Protein AF-A0AAW4Q5M3-F1 (afdb_monomer_lite)

Sequence (93 aa):
MNQQSNRPTAICPSRKGELGRFMSRENISNMLRAGSASDLTDYALATGYRGSRRVIVMDGRVVTHRWLEWPVFLQLCRRRSGNGFKANQVCNA

Structure (mmCIF, N/CA/C/O backbone):
data_AF-A0AAW4Q5M3-F1
#
_entry.id   AF-A0AAW4Q5M3-F1
#
loop_
_atom_site.group_PDB
_atom_site.id
_atom_site.type_symbol
_atom_site.label_atom_id
_atom_site.label_alt_id
_atom_site.label_comp_id
_atom_site.label_asym_id
_atom_site.label_entity_id
_atom_site.label_seq_id
_atom_site.pdbx_PDB_ins_code
_atom_site.Cartn_x
_atom_site.Cartn_y
_atom_site.Cartn_z
_atom_site.occupancy
_atom_site.B_iso_or_equiv
_atom_site.auth_seq_id
_atom_site.auth_comp_id
_atom_site.auth_asym_id
_atom_site.auth_atom_id
_atom_site.pdbx_PDB_model_num
ATOM 1 N N . MET A 1 1 ? 18.308 -26.598 -38.678 1.00 37.06 1 MET A N 1
ATOM 2 C CA . MET A 1 1 ? 19.102 -26.566 -37.434 1.00 37.06 1 MET A CA 1
ATOM 3 C C . MET A 1 1 ? 18.778 -25.285 -36.692 1.00 37.06 1 MET A C 1
ATOM 5 O O . MET A 1 1 ? 18.846 -24.210 -37.269 1.00 37.06 1 MET A O 1
ATOM 9 N N . ASN A 1 2 ? 18.295 -25.470 -35.469 1.00 45.31 2 ASN A N 1
ATOM 10 C CA . ASN A 1 2 ? 17.897 -24.478 -34.476 1.00 45.31 2 ASN A CA 1
ATOM 11 C C . ASN A 1 2 ? 19.123 -23.680 -33.996 1.00 45.31 2 ASN A C 1
ATOM 13 O O . ASN A 1 2 ? 20.169 -24.305 -33.893 1.00 45.31 2 ASN A O 1
ATOM 17 N N . GLN A 1 3 ? 19.000 -22.373 -33.722 1.00 44.88 3 GLN A N 1
ATOM 18 C CA . GLN A 1 3 ? 19.623 -21.679 -32.573 1.00 44.88 3 GLN A CA 1
ATOM 19 C C . GLN A 1 3 ? 19.273 -20.174 -32.570 1.00 44.88 3 GLN A C 1
ATOM 21 O O . GLN A 1 3 ? 19.908 -19.341 -33.207 1.00 44.88 3 GLN A O 1
ATOM 26 N N . GLN A 1 4 ? 18.208 -19.876 -31.825 1.00 45.28 4 GLN A N 1
ATOM 27 C CA . GLN A 1 4 ? 18.115 -18.854 -30.771 1.00 45.28 4 GLN A CA 1
ATOM 28 C C . GLN A 1 4 ? 18.639 -17.429 -31.044 1.00 45.28 4 GLN A C 1
ATOM 30 O O . GLN A 1 4 ? 19.806 -17.087 -30.894 1.00 45.28 4 GLN A O 1
ATOM 35 N N . SER A 1 5 ? 17.652 -16.570 -31.306 1.00 42.19 5 SER A N 1
ATOM 36 C CA . SER A 1 5 ? 17.661 -15.109 -31.265 1.00 42.19 5 SER A CA 1
ATOM 37 C C . SER A 1 5 ? 18.252 -14.546 -29.960 1.00 42.19 5 SER A C 1
ATOM 39 O O . SER A 1 5 ?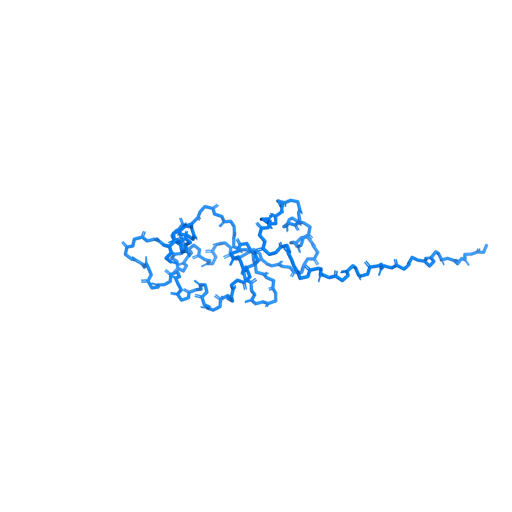 17.583 -14.532 -28.926 1.00 42.19 5 SER A O 1
ATOM 41 N N . ASN A 1 6 ? 19.455 -13.972 -30.034 1.00 46.88 6 ASN A N 1
ATOM 42 C CA . ASN A 1 6 ? 20.005 -13.076 -29.014 1.00 46.88 6 ASN A CA 1
ATOM 43 C C . ASN A 1 6 ? 19.149 -11.802 -28.927 1.00 46.88 6 ASN A C 1
ATOM 45 O O . ASN A 1 6 ? 19.347 -10.853 -29.683 1.00 46.88 6 ASN A O 1
ATOM 49 N N . ARG A 1 7 ? 18.178 -11.770 -28.010 1.00 44.47 7 ARG A N 1
ATOM 50 C CA . ARG A 1 7 ? 17.540 -10.520 -27.585 1.00 44.47 7 ARG A CA 1
ATOM 51 C C . ARG A 1 7 ? 18.362 -9.936 -26.437 1.00 44.47 7 ARG A C 1
ATOM 53 O O . ARG A 1 7 ? 18.361 -10.531 -25.362 1.00 44.47 7 ARG A O 1
ATOM 60 N N . PRO A 1 8 ? 19.035 -8.788 -26.605 1.00 42.66 8 PRO A N 1
ATOM 61 C CA . PRO A 1 8 ? 19.461 -8.022 -25.452 1.00 42.66 8 PRO A CA 1
ATOM 62 C C . PRO A 1 8 ? 18.186 -7.479 -24.803 1.00 42.66 8 PRO A C 1
ATOM 64 O O . PRO A 1 8 ? 17.548 -6.563 -25.324 1.00 42.66 8 PRO A O 1
ATOM 67 N N . THR A 1 9 ? 17.763 -8.084 -23.694 1.00 48.69 9 THR A N 1
ATOM 68 C CA . THR A 1 9 ? 16.742 -7.498 -22.826 1.00 48.69 9 THR A CA 1
ATOM 69 C C . THR A 1 9 ? 17.368 -6.243 -22.242 1.00 48.69 9 THR A C 1
ATOM 71 O O . THR A 1 9 ? 18.092 -6.299 -21.251 1.00 48.69 9 THR A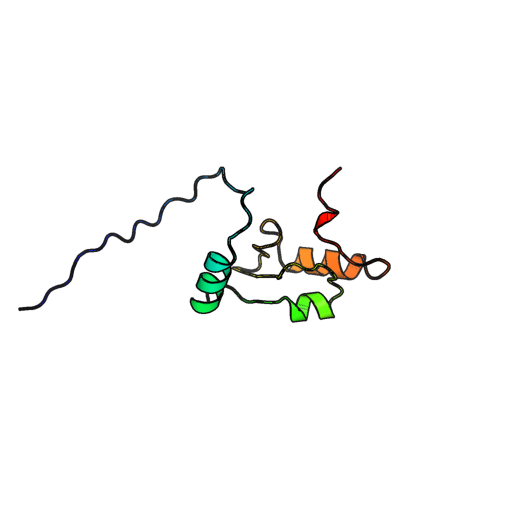 O 1
ATOM 74 N N . ALA A 1 10 ? 17.182 -5.117 -22.929 1.00 41.06 10 ALA A N 1
ATOM 75 C CA . ALA A 1 10 ? 17.603 -3.818 -22.453 1.00 41.06 10 ALA A CA 1
ATOM 76 C C . ALA A 1 10 ? 16.895 -3.570 -21.119 1.00 41.06 10 ALA A C 1
ATOM 78 O O . ALA A 1 10 ? 15.715 -3.224 -21.069 1.00 41.06 10 ALA A O 1
ATOM 79 N N . ILE A 1 11 ? 17.622 -3.792 -20.026 1.00 49.44 11 ILE A N 1
ATOM 80 C CA . ILE A 1 11 ? 17.284 -3.243 -18.724 1.00 49.44 11 ILE A CA 1
ATOM 81 C C . ILE A 1 11 ? 17.475 -1.739 -18.895 1.00 49.44 11 ILE A C 1
ATOM 83 O O . ILE A 1 11 ? 18.585 -1.222 -18.786 1.00 49.44 11 ILE A O 1
ATOM 87 N N . CYS A 1 12 ? 16.400 -1.051 -19.280 1.00 41.97 12 CYS A N 1
ATOM 88 C CA . CYS A 1 12 ? 16.391 0.399 -19.361 1.00 41.97 12 CYS A CA 1
ATOM 89 C C . CYS A 1 12 ? 16.763 0.945 -17.974 1.00 41.97 12 CYS A C 1
ATOM 91 O O . CYS A 1 12 ? 16.042 0.671 -17.009 1.00 41.97 12 CYS A O 1
ATOM 93 N N . PRO A 1 13 ? 17.870 1.695 -17.841 1.00 42.97 13 PRO A N 1
ATOM 94 C CA . PRO A 1 13 ? 18.244 2.288 -16.572 1.00 42.97 13 PRO A CA 1
ATOM 95 C C . PRO A 1 13 ? 17.167 3.298 -16.186 1.00 42.97 13 PRO A C 1
ATOM 97 O O . PRO A 1 13 ? 16.890 4.243 -16.929 1.00 42.97 13 PRO A O 1
ATOM 100 N N . SER A 1 14 ? 16.538 3.069 -15.031 1.00 41.75 14 SER A N 1
ATOM 101 C CA . SER A 1 14 ? 15.582 3.983 -14.408 1.00 41.75 14 SER A CA 1
ATOM 102 C C . SER A 1 14 ? 16.162 5.394 -14.373 1.00 41.75 14 SER A C 1
ATOM 104 O O . SER A 1 14 ? 17.032 5.703 -13.556 1.00 41.75 14 SER A O 1
ATOM 106 N N . ARG A 1 15 ? 15.671 6.267 -15.262 1.00 44.28 15 ARG A N 1
ATOM 107 C CA . ARG A 1 15 ? 15.929 7.704 -15.190 1.00 44.28 15 ARG A CA 1
ATOM 108 C C . ARG A 1 15 ? 15.411 8.193 -13.842 1.00 44.28 15 ARG A C 1
ATOM 110 O O . ARG A 1 15 ? 14.206 8.205 -13.590 1.00 44.28 15 ARG A O 1
ATOM 117 N N . LYS A 1 16 ? 16.339 8.608 -12.979 1.00 43.75 16 LYS A N 1
ATOM 118 C CA . LYS A 1 16 ? 16.068 9.460 -11.819 1.00 43.75 16 LYS A CA 1
ATOM 119 C C . LYS A 1 16 ? 15.433 10.755 -12.341 1.00 43.75 16 LYS A C 1
ATOM 121 O O . LYS A 1 16 ? 16.143 11.649 -12.777 1.00 43.75 16 LYS A O 1
ATOM 126 N N . GLY A 1 17 ? 14.105 10.815 -12.384 1.00 37.72 17 GLY A N 1
ATOM 127 C CA . GLY A 1 17 ? 13.393 11.990 -12.896 1.00 37.72 17 GLY A CA 1
ATOM 128 C C . GLY A 1 17 ? 11.877 11.852 -13.027 1.00 37.72 17 GLY A C 1
ATOM 129 O O . GLY A 1 17 ? 11.198 12.867 -13.060 1.00 37.72 17 GLY A O 1
ATOM 130 N N . GLU A 1 18 ? 11.319 10.635 -13.039 1.00 39.81 18 GLU A N 1
ATOM 131 C CA . GLU A 1 18 ? 9.878 10.436 -13.293 1.00 39.81 18 GLU A CA 1
ATOM 132 C C . GLU A 1 18 ? 9.083 9.889 -12.091 1.00 39.81 18 GLU A C 1
ATOM 134 O O . GLU A 1 18 ? 8.050 9.243 -12.246 1.00 39.81 18 GLU A O 1
ATOM 139 N N . LEU A 1 19 ? 9.516 10.194 -10.860 1.00 42.62 19 LEU A N 1
ATOM 140 C CA . LEU A 1 19 ? 8.820 9.842 -9.604 1.00 42.62 19 LEU A CA 1
ATOM 141 C C . LEU A 1 19 ? 7.499 10.622 -9.378 1.00 42.62 19 LEU A C 1
ATOM 143 O O . LEU A 1 19 ? 7.106 10.890 -8.244 1.00 42.62 19 LEU A O 1
ATOM 147 N N . GLY A 1 20 ? 6.801 10.992 -10.453 1.00 42.47 20 GLY A N 1
ATOM 148 C CA . GLY A 1 20 ? 5.556 11.760 -10.418 1.00 42.47 20 GLY A CA 1
ATOM 149 C C . GLY A 1 20 ? 4.433 11.226 -11.308 1.00 42.47 20 GLY A C 1
ATOM 150 O O . GLY A 1 20 ? 3.308 11.709 -11.186 1.00 42.47 20 GLY A O 1
ATOM 151 N N . ARG A 1 21 ? 4.677 10.234 -12.178 1.00 49.28 21 ARG A N 1
ATOM 152 C CA . ARG A 1 21 ? 3.605 9.631 -12.983 1.00 49.28 21 ARG A CA 1
ATOM 153 C C . ARG A 1 21 ? 3.045 8.411 -12.270 1.00 49.28 21 ARG A C 1
ATOM 155 O O . ARG A 1 21 ? 3.738 7.425 -12.048 1.00 49.28 21 ARG A O 1
ATOM 162 N N . PHE A 1 22 ? 1.777 8.511 -11.880 1.00 54.88 22 PHE A N 1
ATOM 163 C CA . PHE A 1 22 ? 0.988 7.389 -11.383 1.00 54.88 22 PHE A CA 1
ATOM 164 C C . PHE A 1 22 ? 1.215 6.158 -12.273 1.00 54.88 22 PHE A C 1
ATOM 166 O O . PHE A 1 22 ? 1.092 6.261 -13.492 1.00 54.88 22 PHE A O 1
ATOM 173 N N . MET A 1 23 ? 1.546 5.006 -11.679 1.00 67.25 23 MET A N 1
ATOM 174 C CA . MET A 1 23 ? 1.634 3.75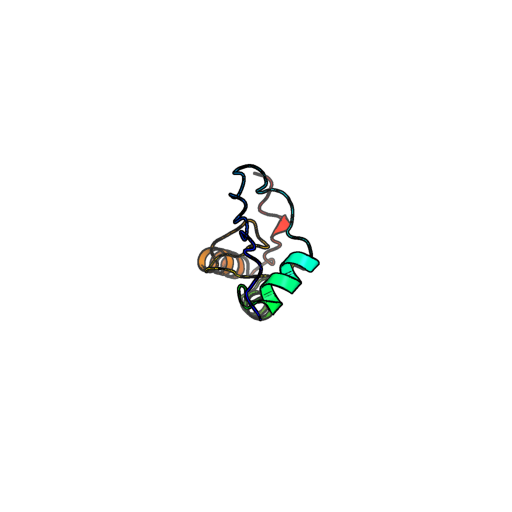8 -12.440 1.00 67.25 23 MET A CA 1
ATOM 175 C C . MET A 1 23 ? 0.278 3.475 -13.099 1.00 67.25 23 MET A C 1
ATOM 177 O O . MET A 1 23 ? -0.749 3.430 -12.416 1.00 67.25 23 MET A O 1
ATOM 181 N N . SER A 1 24 ? 0.274 3.288 -14.421 1.00 74.50 24 SER A N 1
ATOM 182 C CA . SER A 1 24 ? -0.932 2.939 -15.175 1.00 74.50 24 SER A CA 1
ATOM 183 C C . SER A 1 24 ? -1.552 1.637 -14.660 1.00 74.50 24 SER A C 1
ATOM 185 O O . SER A 1 24 ? -0.852 0.736 -14.191 1.00 74.50 24 SER A O 1
ATOM 187 N N . ARG A 1 25 ? -2.879 1.503 -14.794 1.00 75.56 25 ARG A N 1
ATOM 188 C CA . ARG A 1 25 ? -3.616 0.281 -14.408 1.00 75.56 25 ARG A CA 1
ATOM 189 C C . ARG A 1 25 ? -3.066 -0.968 -15.103 1.00 75.56 25 ARG A C 1
ATOM 191 O O . ARG A 1 25 ? -3.037 -2.039 -14.499 1.00 75.56 25 ARG A O 1
ATOM 198 N N . GLU A 1 26 ? -2.605 -0.822 -16.340 1.00 82.25 26 GLU A N 1
ATOM 199 C CA . GLU A 1 26 ? -1.976 -1.892 -17.120 1.00 82.25 26 GLU A CA 1
ATOM 200 C C . GLU A 1 26 ? -0.635 -2.327 -16.520 1.00 82.25 26 GLU A C 1
ATOM 202 O O . GLU A 1 26 ? -0.431 -3.518 -16.305 1.00 82.25 26 GLU A O 1
ATOM 207 N N . ASN A 1 27 ? 0.236 -1.387 -16.134 1.00 81.31 27 ASN A N 1
ATOM 208 C CA . ASN A 1 27 ? 1.496 -1.706 -15.452 1.00 81.31 27 ASN A CA 1
ATOM 209 C C . ASN A 1 27 ? 1.259 -2.447 -14.137 1.00 81.31 27 ASN A C 1
ATOM 211 O O . ASN A 1 27 ? 1.916 -3.451 -13.877 1.00 81.31 27 ASN A O 1
ATOM 215 N N . ILE A 1 28 ? 0.289 -1.994 -13.338 1.00 81.19 28 ILE A N 1
ATOM 216 C CA . ILE A 1 28 ? -0.096 -2.680 -12.099 1.00 81.19 28 ILE A CA 1
ATOM 217 C C . ILE A 1 28 ? -0.548 -4.113 -12.404 1.00 81.19 28 ILE A C 1
ATOM 219 O O . ILE A 1 28 ? -0.102 -5.053 -11.754 1.00 81.19 28 ILE A O 1
ATOM 223 N N . SER A 1 29 ? -1.398 -4.294 -13.418 1.00 84.56 29 SER A N 1
ATOM 224 C CA . SER A 1 29 ? -1.907 -5.616 -13.807 1.00 84.56 29 SER A CA 1
ATOM 225 C C . SER A 1 29 ? -0.788 -6.542 -14.288 1.00 84.56 29 SER A C 1
ATOM 227 O O . SER A 1 29 ? -0.765 -7.717 -13.925 1.00 84.56 29 SER A O 1
ATOM 229 N N . ASN A 1 30 ? 0.170 -6.009 -15.048 1.00 84.62 30 ASN A N 1
ATOM 230 C CA . ASN A 1 30 ? 1.342 -6.749 -15.508 1.00 84.62 30 ASN A CA 1
ATOM 231 C C . ASN A 1 30 ? 2.249 -7.156 -14.340 1.00 84.62 30 ASN A C 1
ATOM 233 O O . ASN A 1 30 ? 2.691 -8.298 -14.299 1.00 84.62 30 ASN A O 1
ATOM 237 N N . MET A 1 31 ? 2.477 -6.272 -13.363 1.00 83.19 31 MET A N 1
ATOM 238 C CA . MET A 1 31 ? 3.280 -6.574 -12.170 1.00 83.19 31 MET A CA 1
ATOM 239 C C . MET A 1 31 ? 2.638 -7.642 -11.280 1.00 83.19 31 MET A C 1
ATOM 241 O O . MET A 1 31 ? 3.331 -8.541 -10.807 1.00 83.19 31 MET A O 1
ATOM 245 N N . LEU A 1 32 ? 1.318 -7.563 -11.080 1.00 84.31 32 LEU A N 1
ATOM 246 C CA . LEU A 1 32 ? 0.562 -8.571 -10.334 1.00 84.31 32 LEU A CA 1
ATOM 247 C C . LEU A 1 32 ? 0.596 -9.925 -11.052 1.00 84.31 32 LEU A C 1
ATOM 249 O O . LEU A 1 32 ? 0.837 -10.950 -10.422 1.00 84.31 32 LEU A O 1
ATOM 253 N N . ARG A 1 33 ? 0.421 -9.936 -12.380 1.00 84.50 33 ARG A N 1
ATOM 254 C CA . ARG A 1 33 ? 0.502 -11.162 -13.189 1.00 84.50 33 ARG A CA 1
ATOM 255 C C . ARG A 1 33 ? 1.908 -11.765 -13.195 1.00 84.50 33 ARG A C 1
ATOM 257 O O . ARG A 1 33 ? 2.038 -12.982 -13.189 1.00 84.50 33 ARG A O 1
ATOM 264 N N . ALA A 1 34 ? 2.943 -10.928 -13.209 1.00 85.56 34 ALA A N 1
ATOM 265 C CA . ALA A 1 34 ? 4.337 -11.360 -13.167 1.00 85.56 34 ALA A CA 1
ATOM 266 C C . ALA A 1 34 ? 4.775 -11.877 -11.783 1.00 85.56 34 ALA A C 1
ATOM 268 O O . ALA A 1 34 ? 5.889 -12.375 -11.653 1.00 85.56 34 ALA A O 1
ATOM 269 N N . GLY A 1 35 ? 3.943 -11.733 -10.743 1.00 85.25 35 GLY A N 1
ATOM 270 C CA . GLY A 1 35 ? 4.289 -12.111 -9.369 1.00 85.25 35 GLY A CA 1
ATOM 271 C C . GLY A 1 35 ? 5.331 -11.197 -8.715 1.00 85.25 35 GLY A C 1
ATOM 272 O O . GLY A 1 35 ? 5.833 -11.503 -7.640 1.00 85.25 35 GLY A O 1
ATOM 273 N N . SER A 1 36 ? 5.665 -10.066 -9.344 1.00 85.44 36 SER A N 1
ATOM 274 C CA . SER A 1 36 ? 6.653 -9.105 -8.831 1.00 85.44 36 SER A CA 1
ATOM 275 C C . SER A 1 36 ? 6.061 -8.140 -7.799 1.00 85.44 36 SER A C 1
ATOM 277 O O . SER A 1 36 ? 6.794 -7.404 -7.144 1.00 85.44 36 SER A O 1
ATOM 279 N 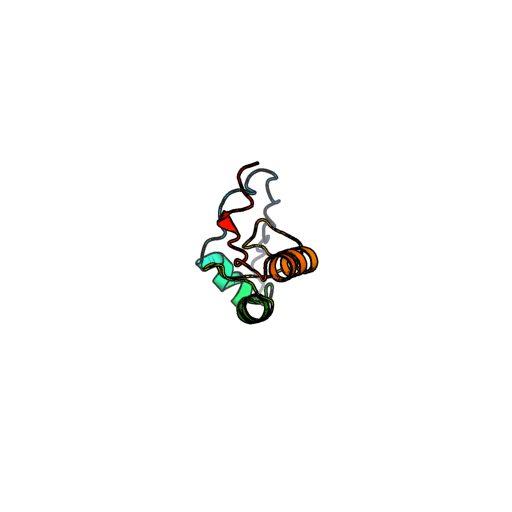N . ALA A 1 37 ? 4.734 -8.112 -7.669 1.00 88.8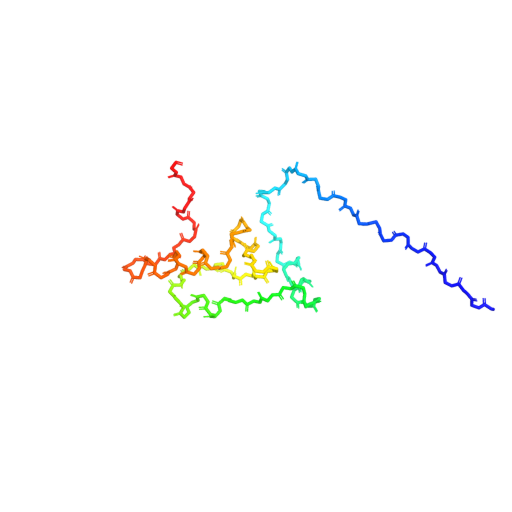8 37 ALA A N 1
ATOM 280 C CA . ALA A 1 37 ? 4.017 -7.285 -6.712 1.00 88.88 37 ALA A CA 1
ATOM 281 C C . ALA A 1 37 ? 2.806 -8.027 -6.144 1.00 88.88 37 ALA A C 1
ATOM 283 O O . ALA A 1 37 ? 2.264 -8.933 -6.773 1.00 88.88 37 ALA A O 1
ATOM 284 N N . SER A 1 38 ? 2.368 -7.610 -4.961 1.00 90.94 38 SER A N 1
ATOM 285 C CA . SER A 1 38 ? 1.188 -8.129 -4.272 1.00 90.94 38 SER A CA 1
ATOM 286 C C . SER A 1 38 ? 0.150 -7.029 -4.088 1.00 90.94 38 SER A C 1
ATOM 288 O O . SER A 1 38 ? 0.487 -5.898 -3.729 1.00 90.94 38 SER A O 1
ATOM 290 N N . ASP A 1 39 ? -1.118 -7.360 -4.321 1.00 90.50 39 ASP A N 1
ATOM 291 C CA . ASP A 1 39 ? -2.229 -6.479 -3.975 1.00 90.50 39 ASP A CA 1
ATOM 292 C C . ASP A 1 39 ? -2.575 -6.682 -2.497 1.00 90.50 39 ASP A C 1
ATOM 294 O O . ASP A 1 39 ? -3.090 -7.728 -2.110 1.00 90.50 39 ASP A O 1
ATOM 298 N N . LEU A 1 40 ? -2.254 -5.692 -1.663 1.00 91.19 40 LEU A N 1
ATOM 299 C CA . LEU A 1 40 ? -2.534 -5.702 -0.225 1.00 91.19 40 LEU A CA 1
ATOM 300 C C . LEU A 1 40 ? -3.642 -4.708 0.135 1.00 91.19 40 LEU A C 1
ATOM 302 O O . LEU A 1 40 ? -3.706 -4.226 1.268 1.00 91.19 40 LEU A O 1
ATOM 306 N N . THR A 1 41 ? -4.520 -4.392 -0.821 1.00 90.19 41 THR A N 1
ATOM 307 C CA . THR A 1 41 ? -5.641 -3.470 -0.606 1.00 90.19 41 THR A CA 1
ATOM 308 C C . THR A 1 41 ? -6.554 -3.941 0.526 1.00 90.19 41 THR A C 1
ATOM 310 O O . THR A 1 41 ? -6.814 -3.154 1.430 1.00 90.19 41 THR A O 1
ATOM 313 N N . ASP A 1 42 ? -6.974 -5.209 0.549 1.00 89.38 42 ASP A N 1
ATOM 314 C CA . ASP A 1 42 ? -7.821 -5.751 1.625 1.00 89.38 42 ASP A CA 1
ATOM 315 C C . ASP A 1 42 ? -7.151 -5.675 2.999 1.00 89.38 42 ASP A C 1
ATOM 317 O O . ASP A 1 42 ? -7.760 -5.231 3.973 1.00 89.38 42 ASP A O 1
ATOM 321 N N . TYR A 1 43 ? -5.861 -6.016 3.077 1.00 90.56 43 TYR A N 1
ATOM 322 C CA . TYR A 1 43 ? -5.102 -5.894 4.322 1.00 90.56 43 TYR A CA 1
ATOM 323 C C . TYR A 1 43 ? -5.027 -4.437 4.790 1.00 90.56 43 TYR A C 1
ATOM 325 O O . TYR A 1 43 ? -5.199 -4.133 5.974 1.00 90.56 43 TYR A O 1
ATOM 333 N N . ALA A 1 44 ? -4.772 -3.515 3.861 1.00 88.25 44 ALA A N 1
ATOM 334 C CA . ALA A 1 44 ? -4.740 -2.094 4.155 1.00 88.25 44 ALA A CA 1
ATOM 335 C C . ALA A 1 44 ? -6.102 -1.617 4.679 1.00 88.25 44 ALA A C 1
ATOM 337 O O . ALA A 1 44 ? -6.139 -0.936 5.706 1.00 88.25 44 ALA A O 1
ATOM 338 N N . LEU A 1 45 ? -7.206 -1.993 4.017 1.00 87.56 45 LEU A N 1
ATOM 339 C CA . LEU A 1 45 ? -8.575 -1.658 4.427 1.00 87.56 45 LEU A CA 1
ATOM 340 C C . LEU A 1 45 ? -8.867 -2.172 5.843 1.00 87.56 45 LEU A C 1
ATOM 342 O O . LEU A 1 45 ? -9.294 -1.391 6.693 1.00 87.56 45 LEU A O 1
ATOM 346 N N . ALA A 1 46 ? -8.536 -3.435 6.128 1.00 87.81 46 ALA A N 1
ATOM 347 C CA . ALA A 1 46 ? -8.668 -4.029 7.460 1.00 87.81 46 ALA A CA 1
ATOM 348 C C . ALA A 1 46 ? -7.816 -3.307 8.520 1.00 87.81 46 ALA A C 1
ATOM 350 O O . ALA A 1 46 ? -8.212 -3.197 9.677 1.00 87.81 46 ALA A O 1
ATOM 351 N N . THR A 1 47 ? -6.665 -2.760 8.124 1.00 86.06 47 THR A N 1
ATOM 352 C CA . THR A 1 47 ? -5.774 -2.001 9.016 1.00 86.06 47 THR A CA 1
ATOM 353 C C . THR A 1 47 ? -6.244 -0.556 9.266 1.00 86.06 47 THR A C 1
ATOM 355 O O . THR A 1 47 ? -5.693 0.130 10.127 1.00 86.06 47 THR A O 1
ATOM 358 N N . GLY A 1 48 ? -7.253 -0.065 8.540 1.00 84.31 48 GLY A N 1
ATOM 359 C CA . GLY A 1 48 ? -7.799 1.291 8.697 1.00 84.31 48 GLY A CA 1
ATOM 360 C C . GLY A 1 48 ? -7.523 2.237 7.525 1.00 84.31 48 GLY A C 1
ATOM 361 O O . GLY A 1 48 ? -7.822 3.434 7.600 1.00 84.31 48 GLY A O 1
ATOM 362 N N . TYR A 1 49 ? -6.975 1.731 6.419 1.00 86.31 49 TYR A N 1
ATOM 363 C CA . TYR A 1 49 ? -6.946 2.468 5.160 1.00 86.31 49 TYR A CA 1
ATOM 364 C C . TYR A 1 49 ? -8.379 2.734 4.682 1.00 86.31 49 TYR A C 1
ATOM 366 O O . TYR A 1 49 ? -9.233 1.855 4.718 1.00 86.31 49 TYR A O 1
ATOM 374 N N . ARG A 1 50 ? -8.657 3.957 4.222 1.00 81.94 50 ARG A N 1
ATOM 375 C CA . ARG A 1 50 ? -9.977 4.353 3.689 1.00 81.94 50 ARG A CA 1
ATOM 376 C C . ARG A 1 50 ? -9.879 5.040 2.327 1.00 81.94 50 ARG A C 1
ATOM 378 O O . ARG A 1 50 ? -10.797 5.741 1.905 1.00 81.94 50 ARG A O 1
ATOM 385 N N . GLY A 1 51 ? -8.736 4.909 1.659 1.00 80.19 51 GLY A N 1
ATOM 386 C CA . GLY A 1 51 ? -8.554 5.456 0.322 1.00 80.19 51 GLY A CA 1
ATOM 387 C C . GLY A 1 51 ? -9.207 4.574 -0.743 1.00 80.19 51 GLY A C 1
ATOM 388 O O . GLY A 1 51 ? -9.349 3.370 -0.576 1.00 80.19 51 GLY A O 1
ATOM 389 N N . SER A 1 52 ? -9.568 5.183 -1.870 1.00 80.12 52 SER A N 1
ATOM 390 C CA . SER A 1 52 ? -10.141 4.494 -3.034 1.00 80.12 52 SER A CA 1
ATOM 391 C C . SER A 1 52 ? -9.092 3.880 -3.968 1.00 80.12 52 SER A C 1
ATOM 393 O O . SER A 1 52 ? -9.438 3.198 -4.931 1.00 80.12 52 SER A O 1
ATOM 395 N N . ARG A 1 53 ? -7.800 4.139 -3.727 1.00 83.19 53 ARG A N 1
ATOM 396 C CA . ARG A 1 53 ? -6.704 3.591 -4.538 1.00 83.19 53 ARG A CA 1
ATOM 397 C C . ARG A 1 53 ? -6.287 2.221 -4.028 1.00 83.19 53 ARG A C 1
ATOM 399 O O . ARG A 1 53 ? -6.192 2.032 -2.818 1.00 83.19 53 ARG A O 1
ATOM 406 N N . ARG A 1 54 ? -5.953 1.327 -4.962 1.00 86.12 54 ARG A N 1
ATOM 407 C CA . ARG A 1 54 ? -5.323 0.042 -4.651 1.00 86.12 54 ARG A CA 1
ATOM 408 C C . ARG A 1 54 ? -3.960 0.238 -4.003 1.00 86.12 54 ARG A C 1
ATOM 410 O O . ARG A 1 54 ? -3.213 1.152 -4.362 1.00 86.12 54 ARG A O 1
ATOM 417 N N . VAL A 1 55 ? -3.631 -0.659 -3.090 1.00 89.25 55 VAL A N 1
ATOM 418 C CA . VAL A 1 55 ? -2.396 -0.658 -2.317 1.00 89.25 55 VAL A CA 1
ATOM 419 C C . VAL A 1 55 ? -1.531 -1.802 -2.822 1.00 89.25 55 VAL A C 1
ATOM 421 O O . VAL A 1 55 ? -1.649 -2.941 -2.382 1.00 89.25 55 VAL A O 1
ATOM 424 N N . ILE A 1 56 ? -0.693 -1.485 -3.807 1.00 90.69 56 ILE A N 1
ATOM 425 C CA . ILE A 1 56 ? 0.174 -2.465 -4.461 1.00 90.69 56 ILE A CA 1
ATOM 426 C C . ILE A 1 56 ? 1.545 -2.385 -3.815 1.00 90.69 56 ILE A C 1
ATOM 428 O O . ILE A 1 56 ? 2.147 -1.308 -3.779 1.00 90.69 56 ILE A O 1
ATOM 432 N N . VAL A 1 57 ? 2.023 -3.519 -3.315 1.00 90.44 57 VAL A N 1
ATOM 433 C CA . VAL A 1 57 ? 3.312 -3.634 -2.641 1.00 90.44 57 VAL A CA 1
ATOM 434 C C . VAL A 1 57 ? 4.283 -4.420 -3.503 1.00 90.44 57 VAL A C 1
ATOM 436 O O . VAL A 1 57 ? 3.983 -5.520 -3.956 1.00 90.44 57 VAL A O 1
ATOM 439 N N . MET A 1 58 ? 5.456 -3.843 -3.717 1.00 88.81 58 MET A N 1
ATOM 440 C CA . MET A 1 58 ? 6.587 -4.447 -4.406 1.00 88.81 58 MET A CA 1
ATOM 441 C C . MET A 1 58 ? 7.817 -4.212 -3.538 1.00 88.81 58 MET A C 1
ATOM 443 O O . MET A 1 58 ? 8.063 -3.076 -3.135 1.00 88.81 58 MET A O 1
ATOM 447 N N . ASP A 1 59 ? 8.563 -5.275 -3.237 1.00 87.94 59 ASP A N 1
ATOM 448 C CA . ASP A 1 59 ? 9.808 -5.190 -2.456 1.00 87.94 59 ASP A CA 1
ATOM 449 C C . ASP A 1 59 ? 9.630 -4.428 -1.122 1.00 87.94 59 ASP A C 1
ATOM 451 O O . ASP A 1 59 ? 10.335 -3.477 -0.790 1.00 87.94 59 ASP A O 1
ATOM 455 N N . GLY A 1 60 ? 8.547 -4.744 -0.400 1.00 87.88 60 GLY A N 1
ATOM 456 C CA . GLY A 1 60 ? 8.215 -4.089 0.870 1.00 87.88 60 GLY A CA 1
ATOM 457 C C . GLY A 1 60 ? 7.787 -2.618 0.765 1.00 87.88 60 GLY A C 1
ATOM 458 O O . GLY A 1 60 ? 7.597 -1.970 1.795 1.00 87.88 60 GLY A O 1
ATOM 459 N N . ARG A 1 61 ? 7.592 -2.071 -0.442 1.00 87.75 61 ARG A N 1
ATOM 460 C CA . ARG A 1 61 ? 7.186 -0.675 -0.678 1.00 87.75 61 ARG A CA 1
ATOM 461 C C . ARG A 1 61 ? 5.875 -0.575 -1.442 1.00 87.75 61 ARG A C 1
ATOM 463 O O . ARG A 1 61 ? 5.607 -1.325 -2.372 1.00 87.75 61 ARG A O 1
ATOM 470 N N . VAL A 1 62 ? 5.062 0.405 -1.077 1.00 88.88 62 VAL A N 1
ATOM 471 C CA . VAL A 1 62 ? 3.774 0.715 -1.689 1.00 88.88 62 VAL A CA 1
ATOM 472 C C . VAL A 1 62 ? 3.988 1.584 -2.926 1.00 88.88 62 VAL A C 1
ATOM 474 O O . VAL A 1 62 ? 4.066 2.815 -2.852 1.00 88.88 62 VAL A O 1
ATOM 477 N N . VAL A 1 63 ? 4.057 0.952 -4.095 1.00 84.31 63 VAL A N 1
ATOM 478 C CA . VAL A 1 63 ? 4.348 1.642 -5.364 1.00 84.31 63 VAL A CA 1
ATOM 479 C C . VAL A 1 63 ? 3.230 2.599 -5.781 1.00 84.31 63 VAL A C 1
ATOM 481 O O . VAL A 1 63 ? 3.492 3.645 -6.370 1.00 84.31 63 VAL A O 1
ATOM 484 N N . THR A 1 64 ? 1.982 2.316 -5.400 1.00 83.62 64 THR A N 1
ATOM 485 C CA . THR A 1 64 ? 0.833 3.200 -5.669 1.00 83.62 64 THR A CA 1
ATOM 486 C C . THR A 1 64 ? 0.783 4.435 -4.771 1.00 83.62 64 THR A C 1
ATOM 488 O O . THR A 1 64 ? 0.056 5.387 -5.066 1.00 83.62 64 THR A O 1
ATOM 491 N N . HIS A 1 65 ? 1.579 4.459 -3.700 1.00 81.69 65 HIS A N 1
ATOM 492 C CA . HIS A 1 65 ? 1.647 5.548 -2.731 1.00 81.69 65 HIS A CA 1
ATOM 493 C C . HIS A 1 65 ? 3.077 6.081 -2.620 1.00 81.69 65 HIS A C 1
ATOM 495 O O . HIS A 1 65 ? 3.664 6.086 -1.544 1.00 81.69 65 HIS A O 1
ATOM 501 N N . ARG A 1 66 ? 3.627 6.558 -3.747 1.00 78.81 66 ARG A N 1
ATOM 502 C CA . ARG A 1 66 ? 4.947 7.218 -3.826 1.00 78.81 66 ARG A CA 1
ATOM 503 C C . ARG A 1 66 ? 6.101 6.371 -3.277 1.00 78.81 66 ARG A C 1
ATOM 505 O O . ARG A 1 66 ? 7.009 6.914 -2.658 1.00 78.81 66 ARG A O 1
ATOM 512 N N . TRP A 1 67 ? 6.071 5.057 -3.500 1.00 83.31 67 TRP A N 1
ATOM 513 C CA . TRP A 1 67 ? 7.111 4.148 -3.004 1.00 83.31 67 TRP A CA 1
ATOM 514 C C . TRP A 1 67 ? 7.285 4.176 -1.479 1.00 83.31 67 TRP A C 1
ATOM 516 O O . TRP A 1 67 ? 8.368 3.895 -0.968 1.00 83.31 67 TRP A O 1
ATOM 526 N N . LEU A 1 68 ? 6.221 4.504 -0.744 1.00 85.62 68 LEU A N 1
ATOM 527 C CA . LEU A 1 68 ? 6.256 4.530 0.711 1.00 85.62 68 LEU A CA 1
ATOM 528 C C . LEU A 1 68 ? 6.498 3.125 1.260 1.00 85.62 68 LEU A C 1
ATOM 530 O O . LEU A 1 68 ? 5.873 2.173 0.808 1.00 85.62 68 LEU A O 1
ATOM 534 N N . GLU A 1 69 ? 7.356 2.981 2.262 1.00 89.62 69 GLU A N 1
ATOM 535 C CA . GLU A 1 69 ? 7.574 1.677 2.885 1.00 89.62 69 GLU A CA 1
ATOM 536 C C . GLU A 1 69 ? 6.283 1.128 3.501 1.00 89.62 69 GLU A C 1
ATOM 538 O O . GLU A 1 69 ? 5.530 1.846 4.164 1.00 89.62 69 GLU A O 1
ATOM 543 N N . TRP A 1 70 ? 6.028 -0.164 3.295 1.00 89.75 70 TRP A N 1
ATOM 544 C CA . TRP A 1 70 ? 4.827 -0.837 3.777 1.00 89.75 70 TRP A CA 1
ATOM 545 C C . TRP A 1 70 ? 4.612 -0.678 5.292 1.00 89.75 70 TRP A C 1
ATOM 547 O O . TRP A 1 70 ? 3.512 -0.281 5.683 1.00 89.75 70 TRP A O 1
ATOM 557 N N . PRO A 1 71 ? 5.626 -0.855 6.166 1.00 89.81 71 PRO A N 1
ATOM 558 C CA . PRO A 1 71 ? 5.450 -0.647 7.605 1.00 89.81 71 PRO A CA 1
ATOM 559 C C . PRO A 1 71 ? 5.049 0.792 7.958 1.00 89.81 71 PRO A C 1
ATOM 561 O O . PRO A 1 71 ? 4.206 1.012 8.831 1.00 89.81 71 PRO A O 1
ATOM 564 N N . VAL A 1 72 ? 5.619 1.778 7.259 1.00 88.25 72 VAL A N 1
ATOM 565 C CA . VAL A 1 72 ? 5.307 3.201 7.455 1.00 88.25 72 VAL A CA 1
ATOM 566 C C . VAL A 1 72 ? 3.880 3.490 6.998 1.00 88.25 72 VAL A C 1
ATOM 568 O O . VAL A 1 72 ? 3.114 4.127 7.722 1.00 88.25 72 VAL A O 1
ATOM 571 N N . PHE A 1 73 ? 3.482 2.960 5.841 1.00 88.56 73 PHE A N 1
ATOM 572 C CA . PHE A 1 73 ? 2.112 3.051 5.344 1.00 88.56 73 PHE A CA 1
ATOM 573 C C . PHE A 1 73 ? 1.101 2.478 6.348 1.00 88.56 73 PHE A C 1
ATOM 575 O O . PHE A 1 73 ? 0.092 3.121 6.643 1.00 88.56 73 PHE A O 1
ATOM 582 N N . LEU A 1 74 ? 1.386 1.312 6.935 1.00 88.12 74 LEU A N 1
ATOM 583 C CA . LEU A 1 74 ? 0.520 0.707 7.948 1.00 88.12 74 LEU A CA 1
ATOM 584 C C . LEU A 1 74 ? 0.435 1.548 9.223 1.00 88.12 74 LEU A C 1
ATOM 586 O O . LEU A 1 74 ? -0.659 1.719 9.761 1.00 88.12 74 LEU A O 1
ATOM 590 N N . GLN A 1 75 ? 1.547 2.121 9.693 1.00 87.75 75 GLN A N 1
ATOM 591 C CA . GLN A 1 75 ? 1.512 3.055 10.823 1.00 87.75 75 GLN A CA 1
ATOM 592 C C . GLN A 1 75 ? 0.627 4.269 10.525 1.00 87.75 75 GLN A C 1
ATOM 594 O O . GLN A 1 75 ? -0.151 4.677 11.386 1.00 87.75 75 GLN A O 1
ATOM 599 N N . LEU A 1 76 ? 0.697 4.826 9.314 1.00 84.00 76 LEU A N 1
ATOM 600 C CA . LEU A 1 76 ? -0.152 5.949 8.908 1.00 84.00 76 LEU A CA 1
ATOM 601 C C . LEU A 1 76 ? -1.635 5.570 8.846 1.00 84.00 76 LEU A C 1
ATOM 603 O O . LEU A 1 76 ? -2.480 6.377 9.238 1.00 84.00 76 LEU A O 1
ATOM 607 N N . CYS A 1 77 ? -1.951 4.351 8.404 1.00 83.56 77 CYS A N 1
ATOM 608 C CA . CYS A 1 77 ? -3.319 3.833 8.419 1.00 83.56 77 CYS A CA 1
ATOM 609 C C . CYS A 1 77 ? -3.848 3.714 9.857 1.00 83.56 77 CYS A C 1
ATOM 611 O O . CYS A 1 77 ? -4.926 4.223 10.155 1.00 83.56 77 CYS A O 1
ATOM 613 N N . ARG A 1 78 ? -3.049 3.139 10.768 1.00 81.25 78 ARG A N 1
ATOM 614 C CA . ARG A 1 78 ? -3.421 2.929 12.180 1.00 81.25 78 ARG A CA 1
ATOM 615 C C . ARG A 1 78 ? -3.559 4.233 12.967 1.00 81.25 78 ARG A C 1
ATOM 617 O O . ARG A 1 78 ? -4.518 4.405 13.713 1.00 81.25 78 ARG A O 1
ATOM 624 N N . ARG A 1 79 ? -2.634 5.184 12.784 1.00 74.19 79 ARG A N 1
ATOM 625 C CA . ARG A 1 79 ? -2.627 6.471 13.512 1.00 74.19 79 ARG A CA 1
ATOM 626 C C . ARG A 1 79 ? -3.857 7.339 13.224 1.00 74.19 79 ARG A C 1
ATOM 628 O O . ARG A 1 79 ? -4.181 8.208 14.024 1.00 74.19 79 ARG A O 1
ATOM 635 N N . ARG A 1 80 ? -4.551 7.127 12.100 1.00 63.09 80 ARG A N 1
ATOM 636 C CA . ARG A 1 80 ? -5.702 7.937 11.654 1.00 63.09 80 ARG A CA 1
ATOM 637 C C . ARG A 1 80 ? -7.052 7.220 11.787 1.00 63.09 80 ARG A C 1
ATOM 639 O O . ARG A 1 80 ? -7.991 7.534 11.054 1.00 63.09 80 ARG A O 1
ATOM 646 N N . SER A 1 81 ? -7.187 6.319 12.763 1.00 51.88 81 SER A N 1
ATOM 647 C CA . SER A 1 81 ? -8.424 5.559 13.021 1.00 51.88 81 SER A CA 1
ATOM 648 C C . SER A 1 81 ? -9.617 6.390 13.546 1.00 51.88 81 SER A C 1
ATOM 650 O O . SER A 1 81 ? -10.675 5.824 13.801 1.00 51.88 81 SER A O 1
ATOM 652 N N . GLY A 1 82 ? -9.494 7.719 13.667 1.00 50.84 82 GLY A N 1
ATOM 653 C CA . GLY A 1 82 ? -10.619 8.619 13.974 1.00 50.84 82 GLY A CA 1
ATOM 654 C C . GLY A 1 82 ? -11.249 9.317 12.759 1.00 50.84 82 GLY A C 1
ATOM 655 O O . GLY A 1 82 ? -12.382 9.769 12.847 1.00 50.84 82 GLY A O 1
ATOM 6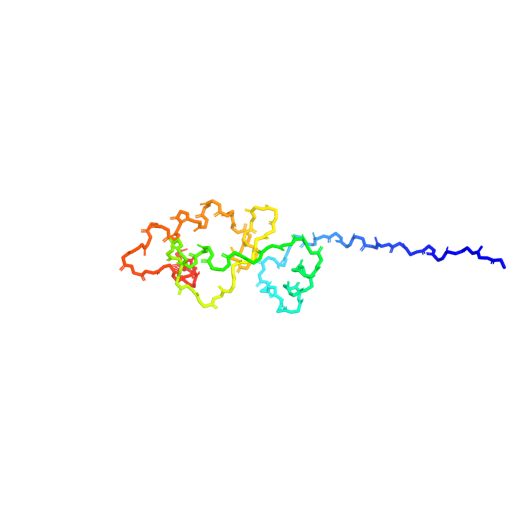56 N N . ASN A 1 83 ? -10.549 9.414 11.616 1.00 51.03 83 ASN A N 1
ATOM 657 C CA . ASN A 1 83 ? -11.046 10.172 10.449 1.00 51.03 83 ASN A CA 1
ATOM 658 C C . ASN A 1 83 ? -10.636 9.614 9.067 1.00 51.03 83 ASN A C 1
ATOM 660 O O . ASN A 1 83 ? -10.904 10.228 8.038 1.00 51.03 83 ASN A O 1
ATOM 664 N N . GLY A 1 84 ? -10.034 8.421 9.019 1.00 49.69 84 GLY A N 1
ATOM 665 C CA . GLY A 1 84 ? -9.696 7.722 7.779 1.00 49.69 84 GLY A CA 1
ATOM 666 C C . GLY A 1 84 ? -8.476 8.304 7.070 1.00 49.69 84 GLY A C 1
ATOM 667 O O . GLY A 1 84 ? -8.434 9.471 6.681 1.00 49.69 84 GLY A O 1
ATOM 668 N N . PHE A 1 85 ? -7.459 7.475 6.846 1.00 55.00 85 PHE A N 1
ATOM 669 C CA . PHE A 1 85 ? -6.320 7.872 6.026 1.00 55.00 85 PHE A CA 1
ATOM 670 C C . PHE A 1 85 ? -6.752 7.994 4.554 1.00 55.00 85 PHE A C 1
ATOM 672 O O . PHE A 1 85 ? -6.804 7.013 3.811 1.00 55.00 85 PHE A O 1
ATOM 679 N N . LYS A 1 86 ? -7.065 9.221 4.121 1.00 55.03 86 LYS A N 1
ATOM 680 C CA . LYS A 1 86 ? -7.130 9.598 2.706 1.00 55.03 86 LYS A CA 1
ATOM 681 C C . LYS A 1 86 ? -5.709 9.928 2.266 1.00 55.03 86 LYS A C 1
ATOM 683 O O . LYS A 1 86 ? -5.224 11.025 2.520 1.00 55.03 86 LYS A O 1
ATOM 688 N N . ALA A 1 87 ? -5.039 9.004 1.580 1.00 51.75 87 ALA A N 1
ATOM 689 C CA . ALA A 1 87 ? -3.679 9.221 1.073 1.00 51.75 87 ALA A CA 1
ATOM 690 C C . ALA A 1 87 ? -3.520 10.473 0.177 1.00 51.75 87 ALA A C 1
ATOM 692 O O . ALA A 1 87 ? -2.403 10.917 -0.060 1.00 51.75 87 ALA A O 1
ATOM 693 N N . ASN A 1 88 ? -4.626 11.059 -0.297 1.00 47.72 88 ASN A N 1
ATOM 694 C CA . ASN A 1 88 ? -4.648 12.342 -1.005 1.00 47.72 88 ASN A CA 1
ATOM 695 C C . ASN A 1 88 ? -4.426 13.581 -0.107 1.00 47.72 88 ASN A C 1
ATOM 697 O O . ASN A 1 88 ? -4.263 14.663 -0.651 1.00 47.72 88 ASN A O 1
ATOM 701 N N . GLN A 1 89 ? -4.424 13.467 1.229 1.00 49.03 89 GLN A N 1
ATOM 702 C CA . GLN A 1 89 ? -4.231 14.607 2.149 1.00 49.03 89 GLN A CA 1
ATOM 703 C C . GLN A 1 89 ? -2.811 14.746 2.722 1.00 49.03 89 GLN A C 1
ATOM 705 O O . GLN A 1 89 ? -2.563 15.643 3.517 1.00 49.03 89 GLN A O 1
ATOM 710 N N . VAL A 1 90 ? -1.858 13.894 2.335 1.00 48.56 90 VAL A N 1
ATOM 711 C CA . VAL A 1 90 ? -0.452 14.000 2.793 1.00 48.56 90 VAL A CA 1
ATOM 712 C C . VAL A 1 90 ? 0.396 14.814 1.800 1.00 48.56 90 VAL A C 1
ATOM 714 O O . VAL A 1 90 ? 1.610 14.674 1.723 1.00 48.56 90 VAL A O 1
ATOM 717 N N . CYS A 1 91 ? -0.238 15.634 0.964 1.00 43.62 91 CYS A N 1
ATOM 718 C CA . CYS A 1 91 ? 0.429 16.386 -0.095 1.00 43.62 91 CYS A CA 1
ATOM 719 C C . CYS A 1 91 ? -0.080 17.830 -0.113 1.00 43.62 91 CYS A C 1
ATOM 721 O O . CYS A 1 91 ? -0.777 18.189 -1.049 1.00 43.62 91 CYS A O 1
ATOM 723 N N . ASN A 1 92 ? 0.182 18.593 0.951 1.00 35.19 92 ASN A N 1
ATOM 724 C CA . ASN A 1 92 ? 0.275 20.062 0.969 1.00 35.19 92 ASN A CA 1
ATOM 725 C C . ASN A 1 92 ? 0.618 20.490 2.405 1.00 35.19 92 ASN A C 1
ATOM 727 O O . ASN A 1 92 ? -0.273 20.750 3.211 1.00 35.19 92 ASN A O 1
ATOM 731 N N . ALA A 1 93 ? 1.907 20.478 2.726 1.00 34.91 93 ALA A N 1
ATOM 732 C CA . ALA A 1 93 ? 2.509 21.251 3.804 1.00 34.91 93 ALA A CA 1
ATOM 733 C C . ALA A 1 93 ? 3.897 21.666 3.319 1.00 34.91 93 ALA A C 1
ATOM 735 O O . ALA A 1 93 ? 4.552 20.797 2.690 1.00 34.91 93 ALA A O 1
#

Organism: Ralstonia pickettii (NCBI:txid329)

Foldseek 3Di:
DDDDDPDPPPPPPPPPPPLDDQDDPVNLVVCVVVVQKDFCQVVLVVLQADEPDTQIDGPQFRSRLSRHGVVVSSVQRNVPNPPHDHSVPVPDD

Radius of gyration: 17.17 Å; chains: 1; bounding box: 31×48×51 Å

Secondary structure (DSSP, 8-state):
---------------TT-TTS---HHHHHHHHHTTSSEE-HHHHHHHTB--SS--EEETTEEGGGTTEEHHHHHHHHHHTTTT-B-GGGSS--

pLDDT: mean 70.04, std 19.79, range [34.91, 91.19]